Protein AF-A0A527XQI1-F1 (afdb_monomer_lite)

Sequence (102 aa):
RYGLPVMKVFSVSEAADLERIKPFVGIADRFMFDAKPPKGSQLPGGNGVAFDWRVLAGLDAGLDYMLSGGLNAANIGDALRLANPPGIDVSSGVESAPGVKD

Structure (mmCIF, N/CA/C/O backbone):
data_AF-A0A527XQI1-F1
#
_entry.id   AF-A0A527XQI1-F1
#
loop_
_atom_site.group_PDB
_atom_site.id
_atom_site.type_symbol
_atom_site.label_atom_id
_atom_site.label_alt_id
_atom_site.label_comp_id
_atom_site.label_asym_id
_atom_site.label_entity_id
_atom_site.label_seq_id
_atom_site.pdbx_PDB_ins_code
_atom_site.Cartn_x
_atom_site.Cartn_y
_atom_site.Cartn_z
_atom_site.occupancy
_atom_site.B_iso_or_equiv
_atom_site.auth_seq_id
_atom_site.auth_comp_id
_atom_site.auth_asym_id
_atom_site.auth_atom_id
_atom_site.pdbx_PDB_model_num
ATOM 1 N N . ARG A 1 1 ? -11.042 20.426 12.592 1.00 71.94 1 ARG A N 1
ATOM 2 C CA . ARG A 1 1 ? -11.036 19.349 11.567 1.00 71.94 1 ARG A CA 1
ATOM 3 C C . ARG A 1 1 ? -11.615 19.932 10.282 1.00 71.94 1 ARG A C 1
ATOM 5 O O . ARG A 1 1 ? -12.584 20.665 10.397 1.00 71.94 1 ARG A O 1
ATOM 12 N N . TYR A 1 2 ? -1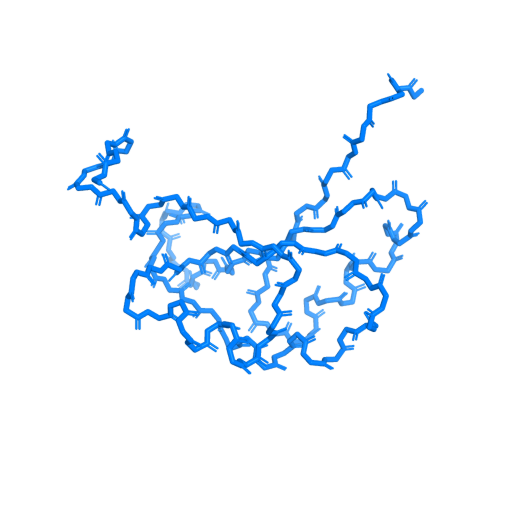1.037 19.635 9.114 1.00 88.69 2 TYR A N 1
ATOM 13 C CA . TYR A 1 2 ? -11.476 20.189 7.817 1.00 88.69 2 TYR A CA 1
ATOM 14 C C . TYR A 1 2 ? -12.619 19.404 7.144 1.00 88.69 2 TYR A C 1
ATOM 16 O O . TYR A 1 2 ? -13.088 19.815 6.093 1.00 88.69 2 TYR A O 1
ATOM 24 N N . GLY A 1 3 ? -13.074 18.291 7.736 1.00 91.50 3 GLY A N 1
ATOM 25 C CA . GLY A 1 3 ? -14.204 17.503 7.220 1.00 91.50 3 GLY A CA 1
ATOM 26 C C . GLY A 1 3 ? -13.915 16.719 5.934 1.00 91.50 3 GLY A C 1
ATOM 27 O O . GLY A 1 3 ? -14.849 16.238 5.306 1.00 91.50 3 GLY A O 1
ATOM 28 N N . LEU A 1 4 ? -12.646 16.602 5.540 1.00 95.81 4 LEU A N 1
ATOM 29 C CA . LEU A 1 4 ? -12.216 15.862 4.355 1.00 95.81 4 LEU A CA 1
ATOM 30 C C . LEU A 1 4 ? -11.706 14.468 4.739 1.00 95.81 4 LEU A C 1
ATOM 32 O O . LEU A 1 4 ? -11.096 14.350 5.809 1.00 95.81 4 LEU A O 1
ATOM 36 N N . PRO A 1 5 ? -11.906 13.454 3.875 1.00 95.38 5 PRO A N 1
ATOM 37 C CA . PRO A 1 5 ? -11.361 12.125 4.100 1.00 95.38 5 PRO A CA 1
ATOM 38 C C . PRO A 1 5 ? -9.831 12.156 4.069 1.00 95.38 5 PRO A C 1
ATOM 40 O O . PRO A 1 5 ? -9.217 12.867 3.269 1.00 95.38 5 PRO A O 1
ATOM 43 N N . VAL A 1 6 ? -9.212 11.373 4.944 1.00 95.69 6 VAL A N 1
ATOM 44 C CA . VAL A 1 6 ? -7.766 11.285 5.120 1.00 95.69 6 VAL A CA 1
ATOM 45 C C . VAL A 1 6 ? -7.303 9.862 4.862 1.00 95.69 6 VAL A C 1
ATOM 47 O O . VAL A 1 6 ? -7.684 8.922 5.559 1.00 95.69 6 VAL A O 1
ATOM 50 N N . MET A 1 7 ? -6.387 9.729 3.906 1.00 97.31 7 MET A N 1
ATOM 51 C CA . MET A 1 7 ? -5.603 8.516 3.721 1.00 97.31 7 MET A CA 1
ATOM 52 C C . MET A 1 7 ? -4.267 8.640 4.456 1.00 97.31 7 MET A C 1
ATOM 54 O O . MET A 1 7 ? -3.551 9.632 4.287 1.00 97.31 7 MET A O 1
ATOM 58 N N . LYS A 1 8 ? -3.908 7.638 5.265 1.00 97.62 8 LYS A N 1
ATOM 59 C CA . LYS A 1 8 ? -2.619 7.604 5.969 1.00 97.62 8 LYS A CA 1
ATOM 60 C C . LYS A 1 8 ? -1.674 6.576 5.352 1.00 97.62 8 LYS A C 1
ATOM 62 O O . LYS A 1 8 ? -1.975 5.388 5.311 1.00 97.62 8 LYS A O 1
ATOM 67 N N . VAL A 1 9 ? -0.503 7.048 4.929 1.00 97.12 9 VAL A N 1
ATOM 68 C CA . VAL A 1 9 ? 0.520 6.228 4.266 1.00 97.12 9 VAL A CA 1
ATOM 69 C C . VAL A 1 9 ? 1.549 5.697 5.265 1.00 97.12 9 VAL A C 1
ATOM 71 O O . VAL A 1 9 ? 2.024 6.445 6.128 1.00 97.12 9 VAL A O 1
ATOM 74 N N . PHE A 1 10 ? 1.926 4.429 5.104 1.00 95.69 10 PHE A N 1
ATOM 75 C CA . PHE A 1 10 ? 3.020 3.775 5.817 1.00 95.69 10 PHE A CA 1
ATOM 76 C C . PHE A 1 10 ? 3.938 3.041 4.842 1.00 95.69 10 PHE A C 1
ATOM 78 O O . PHE A 1 10 ? 3.473 2.270 4.008 1.00 95.69 10 PHE A O 1
ATOM 85 N N . SER A 1 11 ? 5.248 3.236 4.996 1.00 93.88 11 SER A N 1
ATOM 86 C CA . SER A 1 11 ? 6.247 2.416 4.310 1.00 93.88 11 SER A CA 1
ATOM 87 C C . SER A 1 11 ? 6.408 1.072 5.020 1.00 93.88 11 SER A C 1
ATOM 89 O O . SER A 1 11 ? 6.729 1.052 6.214 1.00 93.88 11 SER A O 1
ATOM 91 N N . VAL A 1 12 ? 6.234 -0.021 4.282 1.00 93.62 12 VAL A N 1
ATOM 92 C CA . VAL A 1 12 ? 6.221 -1.401 4.772 1.00 93.62 12 VAL A CA 1
ATOM 93 C C . VAL A 1 12 ? 7.311 -2.213 4.078 1.00 93.62 12 VAL A C 1
ATOM 95 O O . VAL A 1 12 ? 7.504 -2.148 2.865 1.00 93.62 12 VAL A O 1
ATOM 98 N N . SER A 1 13 ? 8.045 -2.976 4.876 1.00 92.00 13 SER A N 1
ATOM 99 C CA . SER A 1 13 ? 8.970 -4.022 4.426 1.00 92.00 13 SER A CA 1
ATOM 100 C C . SER A 1 13 ? 8.744 -5.345 5.155 1.00 92.00 13 SER A C 1
ATOM 102 O O . SER A 1 13 ? 9.045 -6.402 4.611 1.00 92.00 13 SER A O 1
ATOM 104 N N . GLU A 1 14 ? 8.220 -5.292 6.380 1.00 92.88 14 GLU A N 1
ATOM 105 C CA . GLU A 1 14 ? 8.046 -6.440 7.268 1.00 92.88 14 GLU A CA 1
ATOM 106 C C . GLU A 1 14 ? 6.801 -6.267 8.147 1.00 92.88 14 GLU A C 1
ATOM 108 O O . GLU A 1 14 ? 6.293 -5.158 8.307 1.00 92.88 14 GLU A O 1
ATOM 113 N N . ALA A 1 15 ? 6.321 -7.351 8.762 1.00 92.56 15 ALA A N 1
ATOM 114 C CA . ALA A 1 15 ? 5.111 -7.322 9.588 1.00 92.56 15 ALA A CA 1
ATOM 115 C C . ALA A 1 15 ? 5.198 -6.330 10.766 1.00 92.56 15 ALA A C 1
ATOM 117 O O . ALA A 1 15 ? 4.199 -5.708 11.120 1.00 92.56 15 ALA A O 1
ATOM 118 N N . ALA A 1 16 ? 6.392 -6.119 11.334 1.00 93.62 16 ALA A N 1
ATOM 119 C CA . ALA A 1 16 ? 6.598 -5.169 12.428 1.00 93.62 16 ALA A CA 1
ATOM 120 C C . ALA A 1 16 ? 6.290 -3.711 12.032 1.00 93.62 16 ALA A C 1
ATOM 122 O O . ALA A 1 16 ? 5.936 -2.904 12.891 1.00 93.62 16 ALA A O 1
ATOM 123 N N . ASP A 1 17 ? 6.364 -3.364 10.741 1.00 94.00 17 ASP A N 1
ATOM 124 C CA . ASP A 1 17 ? 5.987 -2.028 10.270 1.00 94.00 17 ASP A CA 1
ATOM 125 C C . ASP A 1 17 ? 4.486 -1.751 10.451 1.00 94.00 17 ASP A C 1
ATOM 127 O O . ASP A 1 17 ? 4.099 -0.596 10.657 1.00 94.00 17 ASP A O 1
ATOM 131 N N . LEU A 1 18 ? 3.648 -2.794 10.418 1.00 93.94 18 LEU A N 1
ATOM 132 C CA . LEU A 1 18 ? 2.189 -2.681 10.512 1.00 93.94 18 LEU A CA 1
ATOM 133 C C . LEU A 1 18 ? 1.721 -2.306 11.922 1.00 93.94 18 LEU A C 1
ATOM 135 O O . LEU A 1 18 ? 0.662 -1.709 12.077 1.00 93.94 18 LEU A O 1
ATOM 139 N N . GLU A 1 19 ? 2.533 -2.528 12.954 1.00 93.88 19 GLU A N 1
ATOM 140 C CA . GLU A 1 19 ? 2.230 -2.095 14.326 1.00 93.88 19 GLU A CA 1
ATOM 141 C C . GLU A 1 19 ? 2.001 -0.577 14.426 1.00 93.88 19 GLU A C 1
ATOM 143 O O . GLU A 1 19 ? 1.226 -0.092 15.254 1.00 93.88 19 GLU A O 1
ATOM 148 N N . ARG A 1 20 ? 2.626 0.187 13.522 1.00 94.69 20 ARG A N 1
ATOM 149 C CA . ARG A 1 20 ? 2.546 1.651 13.469 1.00 94.69 20 ARG A CA 1
ATOM 150 C C . ARG A 1 20 ? 1.176 2.172 13.030 1.00 94.69 20 ARG A C 1
ATOM 152 O O . ARG A 1 20 ? 0.929 3.367 13.191 1.00 94.69 20 ARG A O 1
ATOM 159 N N . ILE A 1 21 ? 0.294 1.319 12.501 1.00 95.44 21 ILE A N 1
ATOM 160 C CA . ILE A 1 21 ? -1.053 1.728 12.074 1.00 95.44 21 ILE A CA 1
ATOM 161 C C . ILE A 1 21 ? -2.005 1.889 13.260 1.00 95.44 21 ILE A C 1
ATOM 163 O O . ILE A 1 21 ? -2.941 2.680 13.173 1.00 95.44 21 ILE A O 1
ATOM 167 N N . LYS A 1 22 ? -1.759 1.185 14.378 1.00 94.25 22 LYS A N 1
ATOM 168 C CA . LYS A 1 22 ? -2.681 1.092 15.526 1.00 94.25 22 LYS A CA 1
ATOM 169 C C . LYS A 1 22 ? -3.177 2.452 16.036 1.00 94.25 22 LYS A C 1
ATOM 171 O O . LYS A 1 22 ? -4.384 2.591 16.208 1.00 94.25 22 LYS A O 1
ATOM 176 N N . PRO A 1 23 ? -2.327 3.487 16.203 1.00 96.56 23 PRO A N 1
ATOM 177 C CA . PRO A 1 23 ? -2.785 4.800 16.666 1.00 96.56 23 PRO A CA 1
ATOM 178 C C . PRO A 1 23 ? -3.700 5.542 15.683 1.00 96.56 23 PRO A C 1
ATOM 180 O O . PRO A 1 23 ? -4.279 6.559 16.049 1.00 96.56 23 PRO A O 1
ATOM 183 N N . PHE A 1 24 ? -3.792 5.086 14.433 1.00 95.88 24 PHE A N 1
ATOM 184 C CA . PHE A 1 24 ? -4.547 5.731 13.361 1.00 95.88 24 PHE A CA 1
ATOM 185 C C . PHE A 1 24 ? -5.828 4.974 12.996 1.00 95.88 24 PHE A C 1
ATOM 187 O O . PHE A 1 24 ? -6.632 5.495 12.221 1.00 95.88 24 PHE A O 1
ATOM 194 N N . VAL A 1 25 ? -6.043 3.774 13.542 1.00 93.00 25 VAL A N 1
ATOM 195 C CA . VAL A 1 25 ? -7.283 3.012 13.343 1.00 93.00 25 VAL A CA 1
ATOM 196 C C . VAL A 1 25 ? -8.453 3.804 13.934 1.00 93.00 25 VAL A C 1
ATOM 198 O O . VAL A 1 25 ? -8.392 4.269 15.070 1.00 93.00 25 VAL A O 1
ATOM 201 N N . GLY A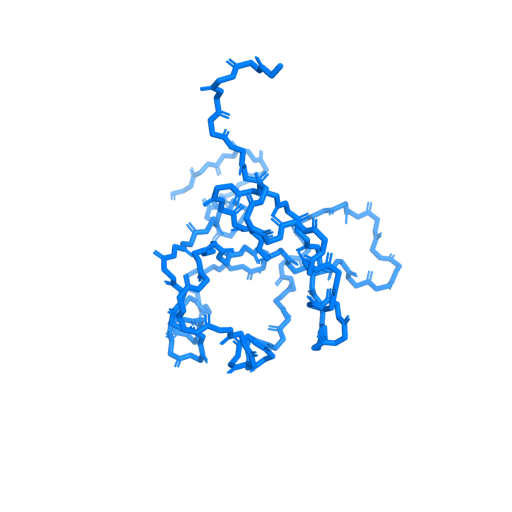 1 26 ? -9.503 4.014 13.136 1.00 92.25 26 GLY A N 1
ATOM 202 C CA . GLY A 1 26 ? -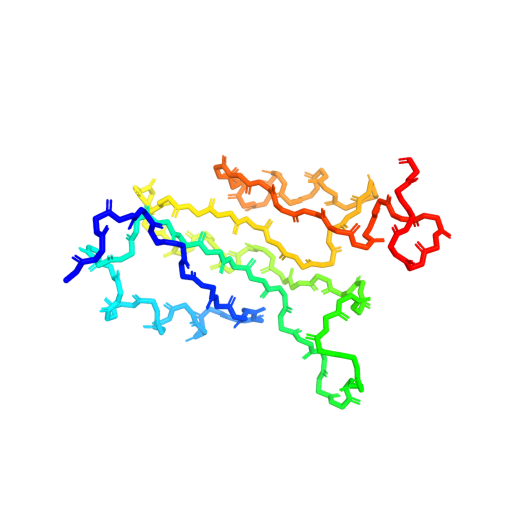10.644 4.866 13.497 1.00 92.25 26 GLY A CA 1
ATOM 203 C C . GLY A 1 26 ? -10.376 6.377 13.413 1.00 92.25 26 GLY A C 1
ATOM 204 O O . GLY A 1 26 ? -11.276 7.169 13.691 1.00 92.25 26 GLY A O 1
ATOM 205 N N . ILE A 1 27 ? -9.160 6.790 13.032 1.00 94.19 27 ILE A N 1
ATOM 206 C CA . ILE A 1 27 ? -8.808 8.190 12.748 1.00 94.19 27 ILE A CA 1
ATOM 207 C C . ILE A 1 27 ? -8.651 8.420 11.245 1.00 94.19 27 ILE A C 1
ATOM 209 O O . ILE A 1 27 ? -9.156 9.418 10.739 1.00 94.19 27 ILE A O 1
ATOM 213 N N . ALA A 1 28 ? -7.915 7.545 10.556 1.00 95.81 28 ALA A N 1
ATOM 214 C CA . ALA A 1 28 ? -7.785 7.576 9.105 1.00 95.81 28 ALA A CA 1
ATOM 215 C C . ALA A 1 28 ? -8.980 6.868 8.455 1.00 95.81 28 ALA A C 1
ATOM 217 O O . ALA A 1 28 ? -9.401 5.813 8.928 1.00 95.81 28 ALA A O 1
ATOM 218 N N . ASP A 1 29 ? -9.484 7.429 7.358 1.00 95.31 29 ASP A N 1
ATOM 219 C CA . ASP A 1 29 ? -10.569 6.834 6.573 1.00 95.31 29 ASP A CA 1
ATOM 220 C C . ASP A 1 29 ? -10.068 5.659 5.723 1.00 95.31 29 ASP A C 1
ATOM 222 O O . ASP A 1 29 ? -10.826 4.744 5.415 1.00 95.31 29 ASP A O 1
ATOM 226 N N . ARG A 1 30 ? -8.781 5.677 5.350 1.00 96.56 30 ARG A N 1
ATOM 227 C CA . ARG A 1 30 ? -8.123 4.618 4.576 1.00 96.56 30 ARG A CA 1
ATOM 228 C C . ARG A 1 30 ? -6.619 4.584 4.840 1.00 96.56 30 ARG A C 1
ATOM 230 O O . ARG A 1 30 ? -5.998 5.615 5.114 1.00 96.56 30 ARG A O 1
ATOM 237 N N . PHE A 1 31 ? -6.010 3.414 4.695 1.00 97.75 31 PHE A N 1
ATOM 238 C CA . PHE A 1 31 ? -4.557 3.256 4.739 1.00 97.75 31 PHE A CA 1
ATOM 239 C C . PHE A 1 31 ? -3.942 3.098 3.347 1.00 97.75 31 PHE A C 1
ATOM 241 O O . PHE A 1 31 ? -4.598 2.667 2.403 1.00 97.75 31 PHE A O 1
ATOM 248 N N . MET A 1 32 ? -2.660 3.424 3.218 1.00 97.56 32 MET A N 1
ATOM 249 C CA . MET A 1 32 ? -1.858 3.030 2.060 1.00 97.56 32 MET A CA 1
ATOM 250 C C . MET A 1 32 ? -0.555 2.405 2.534 1.00 97.56 32 MET A C 1
ATOM 252 O O . MET A 1 32 ? 0.166 3.008 3.336 1.00 97.56 32 MET A O 1
ATOM 256 N N . PHE A 1 33 ? -0.268 1.204 2.045 1.00 96.38 33 PHE A N 1
ATOM 257 C CA . PHE A 1 33 ? 0.964 0.484 2.342 1.00 96.38 33 PHE A CA 1
ATOM 258 C C . PHE A 1 33 ? 1.874 0.554 1.133 1.00 96.38 33 PHE A C 1
ATOM 260 O O . PHE A 1 33 ? 1.591 -0.051 0.104 1.00 96.38 33 PHE A O 1
ATOM 267 N N . ASP A 1 34 ? 2.939 1.333 1.272 1.00 94.69 34 ASP A N 1
ATOM 268 C CA . ASP A 1 34 ? 3.925 1.579 0.228 1.00 94.69 34 ASP A CA 1
ATOM 269 C C . ASP A 1 34 ? 5.202 0.784 0.509 1.00 94.69 34 ASP A C 1
ATOM 271 O O . ASP A 1 34 ? 5.598 0.616 1.665 1.00 94.69 34 ASP A O 1
ATOM 275 N N . ALA A 1 35 ? 5.866 0.290 -0.529 1.00 92.25 35 ALA A N 1
ATOM 276 C CA . ALA A 1 35 ? 7.098 -0.471 -0.376 1.00 92.25 35 ALA A CA 1
ATOM 277 C C . ALA A 1 35 ? 8.207 0.418 0.201 1.00 92.25 35 ALA A C 1
ATOM 279 O O . ALA A 1 35 ? 8.569 1.452 -0.364 1.00 92.25 35 ALA A O 1
ATOM 280 N N . LYS A 1 36 ? 8.787 0.012 1.336 1.00 84.94 36 LYS A N 1
ATOM 281 C CA . LYS A 1 36 ? 9.901 0.756 1.930 1.00 84.94 36 LYS A CA 1
ATOM 282 C C . LYS A 1 36 ? 11.110 0.734 0.976 1.00 84.94 36 LYS A C 1
ATOM 284 O O . LYS A 1 36 ? 11.486 -0.343 0.508 1.00 84.94 36 LYS A O 1
ATOM 289 N N . PRO A 1 37 ? 11.766 1.882 0.719 1.00 78.44 37 PRO A N 1
ATOM 290 C CA . PRO A 1 37 ? 12.987 1.917 -0.075 1.00 78.44 37 PRO A CA 1
ATOM 291 C C . PRO A 1 37 ? 14.059 0.973 0.492 1.00 78.44 37 PRO A C 1
ATOM 293 O O . PRO A 1 37 ? 14.230 0.912 1.717 1.00 78.44 37 PRO A O 1
ATOM 296 N N . PRO A 1 38 ? 14.826 0.272 -0.362 1.00 74.69 38 PRO A N 1
ATOM 297 C CA . PRO A 1 38 ? 15.991 -0.481 0.086 1.00 74.69 38 PRO A CA 1
ATOM 298 C C . PRO A 1 38 ? 16.955 0.417 0.870 1.00 74.69 38 PRO A C 1
ATOM 300 O O . PRO A 1 38 ? 17.133 1.595 0.541 1.00 74.69 38 PRO A O 1
ATOM 303 N N . LYS A 1 39 ? 17.610 -0.137 1.898 1.00 70.50 39 LYS A N 1
ATOM 304 C CA . LYS A 1 39 ? 18.620 0.600 2.672 1.00 70.50 39 LYS A CA 1
ATOM 305 C C . LYS A 1 39 ? 19.714 1.111 1.727 1.00 70.50 39 LYS A C 1
ATOM 307 O O . LYS A 1 39 ? 20.346 0.318 1.039 1.00 70.50 39 LYS A O 1
ATOM 312 N N . GLY A 1 40 ? 19.929 2.426 1.715 1.00 67.88 40 GLY A N 1
ATOM 313 C CA . GLY A 1 40 ? 20.914 3.081 0.849 1.00 67.88 40 GLY A CA 1
ATOM 314 C C . GLY A 1 40 ? 20.383 3.551 -0.509 1.00 67.88 40 GLY A C 1
ATOM 315 O O . GLY A 1 40 ? 21.166 4.088 -1.288 1.00 67.88 40 GLY A O 1
ATOM 316 N N . SER A 1 41 ? 19.085 3.400 -0.801 1.00 69.31 41 SER A N 1
ATOM 317 C CA . SER A 1 41 ? 18.506 4.041 -1.984 1.00 69.31 41 SER A CA 1
ATOM 318 C C . SER A 1 41 ? 18.515 5.568 -1.850 1.00 69.31 41 SER A C 1
ATOM 320 O O . SER A 1 41 ? 18.176 6.116 -0.801 1.00 69.31 41 SER A O 1
ATOM 322 N N . GLN A 1 42 ? 18.894 6.247 -2.935 1.00 64.94 42 GLN A N 1
ATOM 323 C CA . GLN A 1 42 ? 18.861 7.708 -3.045 1.00 64.94 42 GLN A CA 1
ATOM 324 C C . GLN A 1 42 ? 17.483 8.235 -3.466 1.00 64.94 42 GLN A C 1
ATOM 326 O O . GLN A 1 42 ? 17.214 9.426 -3.313 1.00 64.94 42 GLN A O 1
ATOM 331 N N . LEU A 1 43 ? 16.608 7.369 -3.993 1.00 60.97 43 LEU A N 1
ATOM 332 C CA . LEU A 1 43 ? 15.273 7.758 -4.430 1.00 60.97 43 LEU A CA 1
ATOM 333 C C . LEU A 1 43 ? 14.257 7.525 -3.302 1.00 60.97 43 LEU A C 1
ATOM 335 O O . LEU A 1 43 ? 14.161 6.404 -2.788 1.00 60.97 43 LEU A O 1
ATOM 339 N N . PRO A 1 44 ? 13.452 8.545 -2.943 1.00 58.06 44 PRO A N 1
ATOM 340 C CA . PRO A 1 44 ? 12.443 8.420 -1.891 1.00 58.06 44 PRO A CA 1
ATOM 341 C C . PRO A 1 44 ? 11.304 7.451 -2.261 1.00 58.06 44 PRO A C 1
ATOM 343 O O . PRO A 1 44 ? 10.597 6.995 -1.370 1.00 58.06 44 PRO A O 1
ATOM 346 N N . GLY A 1 45 ? 11.154 7.104 -3.547 1.00 63.56 45 GLY A N 1
ATOM 347 C CA . GLY A 1 45 ? 10.180 6.154 -4.094 1.00 63.56 45 GLY A CA 1
ATOM 348 C C . GLY A 1 45 ? 10.574 5.713 -5.511 1.00 63.56 45 GLY A C 1
ATOM 349 O O . GLY A 1 45 ? 11.593 6.157 -6.034 1.00 63.56 45 GLY A O 1
ATOM 350 N N . GLY A 1 46 ? 9.801 4.821 -6.139 1.00 58.78 46 GLY A N 1
ATOM 351 C CA . GLY A 1 46 ? 10.058 4.411 -7.532 1.00 58.78 46 GLY A CA 1
ATOM 352 C C . GLY A 1 46 ? 11.270 3.491 -7.730 1.00 58.78 46 GLY A C 1
ATOM 353 O O . GLY A 1 46 ? 11.749 3.330 -8.845 1.00 58.78 46 GLY A O 1
ATOM 354 N N . ASN A 1 47 ? 11.746 2.833 -6.669 1.00 65.94 47 ASN A N 1
ATOM 355 C CA . ASN A 1 47 ? 12.863 1.882 -6.749 1.00 65.94 47 ASN A CA 1
ATOM 356 C C . ASN A 1 47 ? 12.544 0.613 -7.564 1.00 65.94 47 ASN A C 1
ATOM 358 O O . ASN A 1 47 ? 13.430 -0.205 -7.783 1.00 65.94 47 ASN A O 1
ATOM 362 N N . GLY A 1 48 ? 11.279 0.399 -7.947 1.00 67.38 48 GLY A N 1
ATOM 363 C CA . GLY A 1 48 ? 10.823 -0.833 -8.602 1.00 67.38 48 GLY A CA 1
ATOM 364 C C . GLY A 1 48 ? 10.873 -2.073 -7.702 1.00 67.38 48 GLY A C 1
ATOM 365 O O . GLY A 1 48 ? 10.624 -3.179 -8.168 1.00 67.38 48 GLY A O 1
ATOM 366 N N . VAL A 1 49 ? 11.189 -1.903 -6.415 1.00 78.88 49 VAL A N 1
ATOM 367 C CA . VAL A 1 49 ? 11.319 -2.999 -5.454 1.00 78.88 49 VAL A CA 1
ATOM 368 C C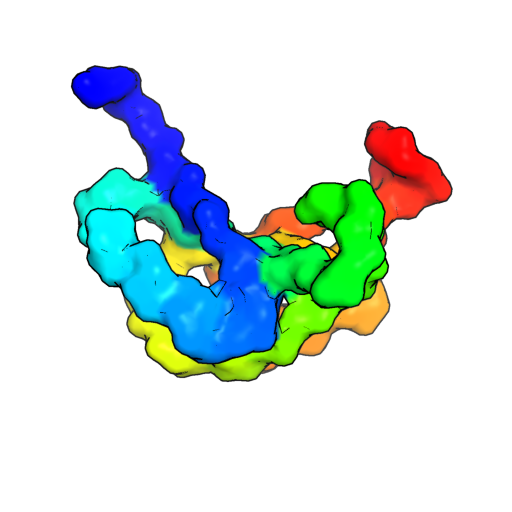 . VAL A 1 49 ? 10.021 -3.136 -4.670 1.00 78.88 49 VAL A C 1
ATOM 370 O O . VAL A 1 49 ? 9.655 -2.236 -3.918 1.00 78.88 49 VAL A O 1
ATOM 373 N N . ALA A 1 50 ? 9.338 -4.264 -4.853 1.00 86.69 50 ALA A N 1
ATOM 374 C CA . ALA A 1 50 ? 8.217 -4.675 -4.018 1.00 86.69 50 ALA A CA 1
ATOM 375 C C . ALA A 1 50 ? 8.721 -5.345 -2.726 1.00 86.69 50 ALA A C 1
ATOM 377 O O . ALA A 1 50 ? 9.811 -5.920 -2.694 1.00 86.69 50 ALA A O 1
ATOM 378 N N . PHE A 1 51 ? 7.916 -5.291 -1.665 1.00 91.56 51 PHE A N 1
ATOM 379 C CA . PHE A 1 51 ? 8.120 -6.102 -0.463 1.00 91.56 51 PHE A CA 1
ATOM 380 C C . PHE A 1 51 ? 7.329 -7.411 -0.563 1.00 91.56 51 PHE A C 1
ATOM 382 O O . PHE A 1 51 ? 6.515 -7.598 -1.466 1.00 91.56 51 PHE A O 1
ATOM 389 N N . ASP A 1 52 ? 7.558 -8.329 0.374 1.00 92.31 52 ASP A N 1
ATOM 390 C CA . ASP A 1 52 ? 6.772 -9.556 0.449 1.00 92.31 52 ASP A CA 1
ATOM 391 C C . ASP A 1 52 ? 5.341 -9.256 0.910 1.00 92.31 52 ASP A C 1
ATOM 393 O O . ASP A 1 52 ? 5.080 -9.082 2.099 1.00 92.31 52 ASP A O 1
ATOM 397 N N . TRP A 1 53 ? 4.395 -9.230 -0.027 1.00 95.00 53 TRP A N 1
ATOM 398 C CA . TRP A 1 53 ? 2.996 -8.905 0.255 1.00 95.00 53 TRP A CA 1
ATOM 399 C C . TRP A 1 53 ? 2.299 -9.877 1.210 1.00 95.00 53 TRP A C 1
ATOM 401 O O . TRP A 1 53 ? 1.269 -9.523 1.781 1.00 95.00 53 TRP A O 1
ATOM 411 N N . ARG A 1 54 ? 2.866 -11.065 1.469 1.00 94.06 54 ARG A N 1
ATOM 412 C CA . ARG A 1 54 ? 2.322 -12.012 2.459 1.00 94.06 54 ARG A CA 1
ATOM 413 C C . ARG A 1 54 ? 2.271 -11.429 3.869 1.00 94.06 54 ARG A C 1
ATOM 415 O O . ARG A 1 54 ? 1.454 -11.876 4.668 1.00 94.06 54 ARG A O 1
ATOM 422 N N . VAL A 1 55 ? 3.084 -10.414 4.179 1.00 93.62 55 VAL A N 1
ATOM 423 C CA . VAL A 1 55 ? 3.022 -9.727 5.483 1.00 93.62 55 VAL A CA 1
ATOM 424 C C . VAL A 1 55 ? 1.670 -9.045 5.724 1.00 93.62 55 VAL A C 1
ATOM 426 O O . VAL A 1 55 ? 1.302 -8.823 6.873 1.00 93.62 55 VAL A O 1
ATOM 429 N N . LEU A 1 56 ? 0.910 -8.753 4.662 1.00 93.75 56 LEU A N 1
ATOM 430 C CA . LEU A 1 56 ? -0.417 -8.139 4.743 1.00 93.75 56 LEU A CA 1
ATOM 431 C C . LEU A 1 56 ? -1.511 -9.133 5.154 1.00 93.75 56 LEU A C 1
ATOM 433 O O . LEU A 1 56 ? -2.580 -8.708 5.578 1.00 93.75 56 LEU A O 1
ATOM 437 N N . ALA A 1 57 ? -1.244 -10.443 5.109 1.00 87.06 57 ALA A N 1
ATOM 438 C CA . ALA A 1 57 ? -2.188 -11.467 5.562 1.00 87.06 57 ALA A CA 1
ATOM 439 C C . ALA A 1 57 ? -2.486 -11.394 7.074 1.00 87.06 57 ALA A C 1
ATOM 441 O O . ALA A 1 57 ? -3.455 -11.989 7.534 1.00 87.06 57 ALA A O 1
ATOM 442 N N . GLY A 1 58 ? -1.655 -10.684 7.847 1.00 83.06 58 GLY A N 1
ATOM 443 C CA . GLY A 1 58 ? -1.876 -10.437 9.274 1.00 83.06 58 GLY A CA 1
ATOM 444 C C . GLY A 1 58 ? -2.788 -9.246 9.583 1.00 83.06 58 GLY A C 1
ATOM 445 O O . GLY A 1 58 ? -2.992 -8.948 10.756 1.00 83.06 58 GLY A O 1
ATOM 446 N N . LEU A 1 59 ? -3.292 -8.538 8.568 1.00 90.00 59 LEU A N 1
ATOM 447 C CA . LEU A 1 59 ? -4.202 -7.411 8.761 1.00 90.00 59 LEU A CA 1
ATOM 448 C C . LEU A 1 59 ? -5.629 -7.881 9.042 1.00 90.00 59 LEU A C 1
ATOM 450 O O . LEU A 1 59 ? -6.085 -8.899 8.519 1.00 90.00 59 LEU A O 1
ATOM 454 N N . ASP A 1 60 ? -6.356 -7.086 9.824 1.00 87.50 60 ASP A N 1
ATOM 455 C CA . ASP A 1 60 ? -7.776 -7.314 10.060 1.00 87.50 60 ASP A CA 1
ATOM 456 C C . ASP A 1 60 ? -8.556 -7.251 8.738 1.00 87.50 60 ASP A C 1
ATOM 458 O O . ASP A 1 60 ? -8.420 -6.302 7.966 1.00 87.50 60 ASP A O 1
ATOM 462 N N . ALA 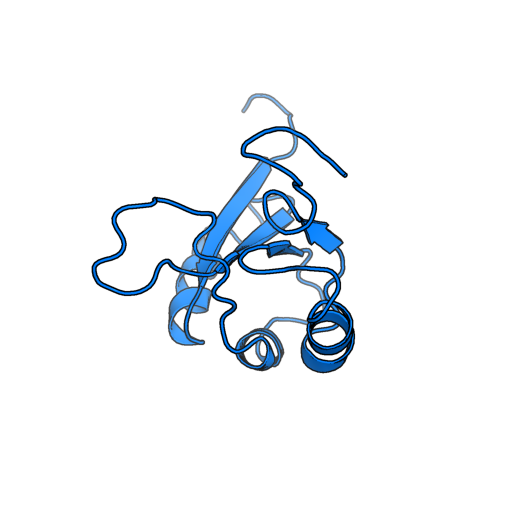A 1 61 ? -9.438 -8.226 8.502 1.00 81.69 61 ALA A N 1
ATOM 463 C CA . ALA A 1 61 ? -10.199 -8.348 7.252 1.00 81.69 61 ALA A CA 1
ATOM 464 C C . ALA A 1 61 ? -11.114 -7.143 6.939 1.00 81.69 61 ALA A C 1
ATOM 466 O O . ALA A 1 61 ? -11.563 -6.990 5.807 1.00 81.69 61 ALA A O 1
ATOM 467 N N . GLY A 1 62 ? -11.412 -6.302 7.935 1.00 83.31 62 GLY A N 1
ATOM 468 C CA . GLY A 1 62 ? -12.202 -5.077 7.779 1.00 83.31 62 GLY A CA 1
ATOM 469 C C . GLY A 1 62 ? -11.377 -3.814 7.520 1.00 83.31 62 GLY A C 1
ATOM 470 O O . GLY A 1 62 ? -11.956 -2.734 7.416 1.00 83.31 62 GLY A O 1
ATOM 471 N N . LEU A 1 63 ? -10.045 -3.912 7.463 1.00 91.06 63 LEU A N 1
ATOM 472 C CA . LEU A 1 63 ? -9.176 -2.758 7.260 1.00 91.06 63 LEU A CA 1
ATOM 473 C C . LEU A 1 63 ? -9.164 -2.346 5.782 1.00 91.06 63 LEU A C 1
ATOM 475 O O . LEU A 1 63 ? -8.674 -3.083 4.929 1.00 91.06 63 LEU A O 1
ATOM 479 N N . ASP A 1 64 ? -9.657 -1.145 5.482 1.00 93.81 64 ASP A N 1
ATOM 480 C CA . ASP A 1 64 ? -9.607 -0.594 4.127 1.00 93.81 64 ASP A CA 1
ATOM 481 C C . ASP A 1 64 ? -8.220 -0.007 3.822 1.00 93.81 64 ASP A C 1
ATOM 483 O O . ASP A 1 64 ? -7.726 0.887 4.526 1.00 93.81 64 ASP A O 1
ATOM 487 N N . TYR A 1 65 ? -7.580 -0.511 2.767 1.00 96.56 65 TYR A N 1
ATOM 488 C CA . TYR A 1 65 ? -6.252 -0.071 2.365 1.00 96.56 65 TYR A CA 1
ATOM 489 C C . TYR A 1 65 ? -6.021 -0.132 0.853 1.00 96.56 65 TYR A C 1
ATOM 491 O O . TYR A 1 65 ? -6.676 -0.873 0.120 1.00 96.56 65 TYR A O 1
ATOM 499 N N . MET A 1 66 ? -5.033 0.641 0.402 1.00 97.38 66 MET A N 1
ATOM 500 C CA . MET A 1 66 ? -4.431 0.517 -0.924 1.00 97.38 66 MET A CA 1
ATOM 501 C C . MET A 1 66 ? -3.012 -0.038 -0.823 1.00 97.38 66 MET A C 1
ATOM 503 O O . MET A 1 66 ? -2.241 0.364 0.052 1.00 97.38 66 MET A O 1
ATOM 507 N N . LEU A 1 67 ? -2.664 -0.951 -1.726 1.00 96.88 67 LEU A N 1
ATOM 508 C CA . LEU A 1 67 ? -1.295 -1.427 -1.899 1.00 96.88 67 LEU A CA 1
ATOM 509 C C . LEU A 1 67 ? -0.568 -0.556 -2.927 1.00 96.88 67 LEU A C 1
ATOM 511 O O . LEU A 1 67 ? -1.068 -0.372 -4.035 1.00 96.88 67 LEU A O 1
ATOM 515 N N . SER A 1 68 ? 0.611 -0.061 -2.558 1.00 95.06 68 SER A N 1
ATOM 516 C CA . SER A 1 68 ? 1.504 0.734 -3.401 1.00 95.06 68 SER A CA 1
ATOM 517 C C . SER A 1 68 ? 2.947 0.220 -3.314 1.00 95.06 68 SER A C 1
ATOM 519 O O . SER A 1 68 ? 3.292 -0.617 -2.475 1.00 95.06 68 SER A O 1
ATOM 521 N N . GLY A 1 69 ? 3.796 0.750 -4.190 1.00 92.19 69 GLY A N 1
ATOM 522 C CA . GLY A 1 69 ? 5.239 0.537 -4.177 1.00 92.19 69 GLY A CA 1
ATOM 523 C C . GLY A 1 69 ? 5.700 -0.680 -4.974 1.00 92.19 69 GLY A C 1
ATOM 524 O O . GLY A 1 69 ? 5.375 -1.827 -4.674 1.00 92.19 69 GLY A O 1
ATOM 525 N N . GLY A 1 70 ? 6.504 -0.426 -6.009 1.00 91.19 70 GLY A N 1
ATOM 526 C CA . GLY A 1 70 ? 7.144 -1.478 -6.807 1.00 91.19 70 GLY A CA 1
ATOM 527 C C . GLY A 1 70 ? 6.204 -2.285 -7.712 1.00 91.19 70 GLY A C 1
ATOM 528 O O . GLY A 1 70 ? 6.651 -3.255 -8.318 1.00 91.19 70 GLY A O 1
ATOM 529 N N . LEU A 1 71 ? 4.928 -1.904 -7.826 1.00 94.62 71 LEU A N 1
ATOM 530 C CA . LEU A 1 71 ? 3.946 -2.564 -8.691 1.00 94.62 71 LEU A CA 1
ATOM 531 C C . LEU A 1 71 ? 4.157 -2.225 -10.169 1.00 94.62 71 LEU A C 1
ATOM 533 O O . LEU A 1 71 ? 4.464 -1.084 -10.502 1.00 94.62 71 LEU A O 1
ATOM 537 N N . ASN A 1 72 ? 3.961 -3.211 -11.045 1.00 94.38 72 ASN A N 1
ATOM 538 C CA . ASN A 1 72 ? 4.005 -3.094 -12.503 1.00 94.38 72 ASN A CA 1
ATOM 539 C C . ASN A 1 72 ? 3.205 -4.234 -13.173 1.00 94.38 72 ASN A C 1
ATOM 541 O O . ASN A 1 72 ? 2.696 -5.137 -12.504 1.00 94.38 72 ASN A O 1
ATOM 545 N N . ALA A 1 73 ? 3.122 -4.217 -14.506 1.00 95.00 73 ALA A N 1
ATOM 546 C CA . ALA A 1 73 ? 2.383 -5.221 -15.278 1.00 95.00 73 ALA A CA 1
ATOM 547 C C . ALA A 1 73 ? 2.874 -6.669 -15.066 1.00 95.00 73 ALA A C 1
ATOM 549 O O . ALA A 1 73 ? 2.086 -7.603 -15.200 1.00 95.00 73 ALA A O 1
ATOM 550 N N . ALA A 1 74 ? 4.147 -6.870 -14.712 1.00 95.00 74 ALA A N 1
ATOM 551 C CA . ALA A 1 74 ? 4.722 -8.199 -14.521 1.00 95.00 74 ALA A CA 1
ATOM 552 C C . ALA A 1 74 ? 4.428 -8.803 -13.137 1.00 95.00 74 ALA A C 1
ATOM 554 O O . ALA A 1 74 ? 4.422 -10.025 -13.015 1.00 95.00 74 ALA A O 1
ATOM 555 N N . ASN A 1 75 ? 4.186 -7.989 -12.100 1.00 95.50 75 ASN A N 1
ATOM 556 C CA . ASN A 1 75 ? 4.020 -8.479 -10.722 1.00 95.50 75 ASN A CA 1
ATOM 557 C C . ASN A 1 75 ? 2.636 -8.223 -10.101 1.00 95.50 75 ASN A C 1
ATOM 559 O O . ASN A 1 75 ? 2.339 -8.769 -9.038 1.00 95.50 75 ASN A O 1
ATOM 563 N N . ILE A 1 76 ? 1.757 -7.459 -10.759 1.00 95.75 76 ILE A N 1
ATOM 564 C CA . ILE A 1 76 ? 0.424 -7.147 -10.222 1.00 95.75 76 ILE A CA 1
ATOM 565 C C . ILE A 1 76 ? -0.417 -8.403 -9.948 1.00 95.75 76 ILE A C 1
ATOM 567 O O . ILE A 1 76 ? -1.131 -8.463 -8.949 1.00 95.75 76 ILE A O 1
ATOM 571 N N . GLY A 1 77 ? -0.295 -9.441 -10.782 1.00 97.00 77 GLY A N 1
ATOM 572 C CA . GLY A 1 77 ? -1.008 -10.706 -10.581 1.00 97.00 77 GLY A CA 1
ATOM 573 C C . GLY A 1 77 ? -0.631 -11.398 -9.268 1.00 97.00 77 GLY A C 1
ATOM 574 O O . GLY A 1 77 ? -1.501 -11.914 -8.566 1.00 97.00 77 GLY A O 1
ATOM 575 N N . ASP A 1 78 ? 0.647 -11.347 -8.889 1.00 95.81 78 ASP A N 1
ATOM 576 C CA . ASP A 1 78 ? 1.103 -11.870 -7.603 1.00 95.81 78 ASP A CA 1
ATOM 577 C C . ASP A 1 78 ? 0.601 -11.023 -6.430 1.00 95.81 78 ASP A C 1
ATOM 579 O O . ASP A 1 78 ? 0.245 -11.585 -5.396 1.00 95.81 78 ASP A O 1
ATOM 583 N N . ALA A 1 79 ? 0.490 -9.702 -6.595 1.00 95.00 79 ALA A N 1
ATOM 584 C CA . ALA A 1 79 ? -0.031 -8.802 -5.563 1.00 95.00 79 ALA A CA 1
ATOM 585 C C . ALA A 1 79 ? -1.484 -9.125 -5.225 1.00 95.00 79 ALA A C 1
ATOM 587 O O . ALA A 1 79 ? -1.844 -9.313 -4.060 1.00 95.00 79 ALA A O 1
ATOM 588 N N . LEU A 1 80 ? -2.301 -9.265 -6.269 1.00 95.00 80 LEU A N 1
ATOM 589 C CA . LEU A 1 80 ? -3.709 -9.619 -6.150 1.00 95.00 80 LEU A CA 1
ATOM 590 C C . LEU A 1 80 ? -3.882 -11.009 -5.532 1.00 95.00 80 LEU A C 1
ATOM 592 O O . LEU A 1 80 ? -4.728 -11.194 -4.664 1.00 95.00 80 LEU A O 1
ATOM 596 N N . ARG A 1 81 ? -3.050 -11.981 -5.918 1.00 95.31 81 ARG A N 1
ATOM 597 C CA . ARG A 1 81 ? -3.130 -13.350 -5.393 1.00 95.31 81 ARG A CA 1
ATOM 598 C C . ARG A 1 81 ? -2.667 -13.469 -3.938 1.00 95.31 81 ARG A C 1
ATOM 600 O O . ARG A 1 81 ? -3.246 -14.249 -3.189 1.00 95.31 81 ARG A O 1
ATOM 607 N N . LEU A 1 82 ? -1.594 -12.775 -3.556 1.00 93.69 82 LEU A N 1
ATOM 608 C CA . LEU A 1 82 ? -0.959 -12.928 -2.241 1.00 93.69 82 LEU A CA 1
ATOM 609 C C . LEU A 1 82 ? -1.600 -12.064 -1.154 1.00 93.69 82 LEU A C 1
ATOM 611 O O . LEU A 1 82 ? -1.623 -12.491 -0.002 1.00 93.69 82 LEU A O 1
ATOM 615 N N . ALA A 1 83 ? -2.090 -10.873 -1.504 1.00 92.00 83 ALA A N 1
ATOM 616 C CA . ALA A 1 83 ? -2.637 -9.918 -0.539 1.00 92.00 83 ALA A CA 1
ATOM 617 C C . ALA A 1 83 ? -4.094 -9.522 -0.800 1.00 92.00 83 ALA A C 1
ATOM 619 O O . ALA A 1 83 ? -4.731 -9.002 0.113 1.00 92.00 83 ALA A O 1
ATOM 620 N N . ASN A 1 84 ? -4.613 -9.758 -2.013 1.00 92.50 84 ASN A N 1
ATOM 621 C CA . ASN A 1 84 ? -5.967 -9.387 -2.441 1.00 92.50 84 ASN A CA 1
ATOM 622 C C . ASN A 1 84 ? -6.412 -8.000 -1.924 1.00 92.50 84 ASN A C 1
ATOM 624 O O . ASN A 1 84 ? -7.413 -7.897 -1.207 1.00 92.50 84 ASN A O 1
ATOM 628 N N . PRO A 1 85 ? -5.635 -6.936 -2.204 1.00 93.69 85 PRO A N 1
ATOM 629 C CA . PRO A 1 85 ? -5.881 -5.630 -1.617 1.00 93.69 85 PRO A CA 1
ATOM 630 C C . PRO A 1 85 ? -7.190 -5.013 -2.143 1.00 93.69 85 PRO A C 1
ATOM 632 O O . PRO A 1 85 ? -7.481 -5.137 -3.335 1.00 93.69 85 PRO A O 1
ATOM 635 N N . PRO A 1 86 ? -7.950 -4.278 -1.306 1.00 93.62 86 PRO A N 1
ATOM 636 C CA . PRO A 1 86 ? -9.159 -3.562 -1.733 1.00 93.62 86 PRO A CA 1
ATOM 637 C C . PRO A 1 86 ? -8.908 -2.483 -2.796 1.00 93.62 86 PRO A C 1
ATOM 639 O O . PRO A 1 86 ? -9.824 -2.091 -3.519 1.00 93.62 86 PRO A O 1
ATOM 642 N N . GLY A 1 87 ? -7.673 -1.989 -2.896 1.00 95.44 87 GLY A N 1
ATOM 643 C CA . GLY A 1 87 ? -7.263 -1.048 -3.926 1.00 95.44 87 GLY A CA 1
ATOM 644 C C . GLY A 1 87 ? -5.774 -1.124 -4.242 1.00 95.44 87 GLY A C 1
ATOM 645 O O . GLY A 1 87 ? -4.961 -1.582 -3.438 1.00 95.44 87 GLY A O 1
ATOM 646 N N . ILE A 1 88 ? -5.424 -0.644 -5.430 1.00 96.88 88 ILE A N 1
ATOM 647 C CA . ILE A 1 88 ? -4.059 -0.592 -5.951 1.00 96.88 88 ILE A CA 1
ATOM 648 C C . ILE A 1 88 ? -3.713 0.860 -6.266 1.00 96.88 88 ILE A C 1
ATOM 650 O O . ILE A 1 88 ? -4.513 1.563 -6.880 1.00 96.88 88 ILE A O 1
ATOM 654 N N . ASP A 1 89 ? -2.519 1.285 -5.871 1.00 95.81 89 ASP A N 1
ATOM 655 C CA . ASP A 1 89 ? -1.888 2.525 -6.311 1.00 95.81 89 ASP A CA 1
ATOM 656 C C . ASP A 1 89 ? -0.627 2.188 -7.119 1.00 95.81 89 ASP A C 1
ATOM 658 O O . ASP A 1 89 ? 0.227 1.415 -6.683 1.00 95.81 89 ASP A O 1
ATOM 662 N N . VAL A 1 90 ? -0.520 2.744 -8.324 1.00 94.31 90 VAL A N 1
ATOM 663 C CA . VAL A 1 90 ? 0.621 2.523 -9.214 1.00 94.31 90 VAL A CA 1
ATOM 664 C C . VAL A 1 90 ? 1.027 3.837 -9.862 1.00 94.31 90 VAL A C 1
ATOM 666 O O . VAL A 1 90 ? 0.196 4.575 -10.388 1.00 94.31 90 VAL A O 1
ATOM 669 N N . SER A 1 91 ? 2.330 4.123 -9.835 1.00 92.44 91 SER A N 1
ATOM 670 C CA . SER A 1 91 ? 2.888 5.316 -10.467 1.00 92.44 91 SER A CA 1
ATOM 671 C C . SER A 1 91 ? 3.971 4.971 -11.489 1.00 92.44 91 SER A C 1
ATOM 673 O O . SER A 1 91 ? 3.651 4.858 -12.670 1.00 92.44 91 SER A O 1
ATOM 675 N N . SER A 1 92 ? 5.223 4.755 -11.077 1.00 90.25 92 SER A N 1
ATOM 676 C CA . SER A 1 92 ? 6.346 4.573 -12.013 1.00 90.25 92 SER A CA 1
ATOM 677 C C . SER A 1 92 ? 6.333 3.245 -12.778 1.00 90.25 92 SER A C 1
ATOM 679 O O . SER A 1 92 ? 6.984 3.124 -13.806 1.00 90.25 92 SER A O 1
ATOM 681 N N . GLY A 1 93 ? 5.607 2.230 -12.302 1.00 91.31 93 GLY A N 1
ATOM 682 C CA . GLY A 1 93 ? 5.516 0.929 -12.979 1.00 91.31 93 GLY A CA 1
ATOM 683 C C . GLY A 1 93 ? 4.656 0.910 -14.245 1.00 91.31 93 GLY A C 1
ATOM 684 O O . GLY A 1 93 ? 4.554 -0.137 -14.879 1.00 91.31 93 GLY A O 1
ATOM 685 N N . VAL A 1 94 ? 4.036 2.043 -14.580 1.00 94.44 94 VAL A N 1
ATOM 686 C CA . VAL A 1 94 ? 3.246 2.286 -15.800 1.00 94.44 94 VAL A CA 1
ATOM 687 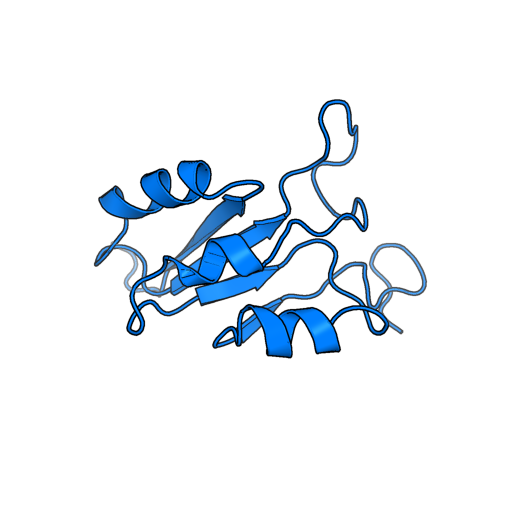C C . VAL A 1 94 ? 3.738 3.548 -16.524 1.00 94.44 94 VAL A C 1
ATOM 689 O O . VAL A 1 94 ? 2.968 4.264 -17.157 1.00 94.44 94 VAL A O 1
ATOM 692 N N . GLU A 1 95 ? 5.013 3.893 -16.340 1.00 94.25 95 GLU A N 1
ATOM 693 C CA . GLU A 1 95 ? 5.647 5.038 -16.989 1.00 94.25 95 GLU A CA 1
ATOM 694 C C . GLU A 1 95 ? 6.650 4.576 -18.046 1.00 94.25 95 GLU A C 1
ATOM 696 O O . GLU A 1 95 ? 7.476 3.702 -17.783 1.00 94.25 95 GLU A O 1
ATOM 701 N N . SER A 1 96 ? 6.620 5.209 -19.219 1.00 93.56 96 SER A N 1
ATOM 702 C CA . SER A 1 96 ? 7.661 5.056 -20.247 1.00 93.56 96 SER A CA 1
ATOM 703 C C . SER A 1 96 ? 8.888 5.930 -19.950 1.00 93.56 96 SER A C 1
ATOM 705 O O . SER A 1 96 ? 10.012 5.592 -20.323 1.00 93.56 96 SER A O 1
ATOM 707 N N . ALA A 1 97 ? 8.681 7.044 -19.242 1.00 92.06 97 ALA A N 1
ATOM 708 C CA . ALA A 1 97 ? 9.699 7.949 -18.711 1.00 92.06 97 ALA A CA 1
ATOM 709 C C . ALA A 1 97 ? 9.161 8.649 -17.444 1.00 92.06 97 ALA A C 1
ATOM 711 O O . ALA A 1 97 ? 7.943 8.718 -17.289 1.00 92.06 97 ALA A O 1
ATOM 712 N N . PRO A 1 98 ? 10.009 9.206 -16.551 1.00 89.25 98 PRO A N 1
ATOM 713 C CA . PRO A 1 98 ? 9.544 9.837 -15.312 1.00 89.25 98 PRO A CA 1
ATOM 714 C C . PRO A 1 98 ? 8.428 10.868 -15.540 1.00 89.25 98 PRO A C 1
ATOM 716 O O . PRO A 1 98 ? 8.638 11.887 -16.200 1.00 89.25 98 PRO A O 1
ATOM 719 N N . GLY A 1 99 ? 7.243 10.595 -14.989 1.00 90.88 99 GLY A N 1
ATOM 720 C CA . GLY A 1 99 ? 6.050 11.439 -15.127 1.00 90.88 99 GLY A CA 1
ATOM 721 C C . GLY A 1 99 ? 5.274 11.297 -16.446 1.00 90.88 99 GLY A C 1
ATOM 722 O O . GLY A 1 99 ? 4.299 12.022 -16.643 1.00 90.88 99 GLY A O 1
ATOM 723 N N . VAL A 1 100 ? 5.659 10.376 -17.335 1.00 95.31 100 VAL A N 1
ATOM 724 C CA . VAL A 1 100 ? 4.988 10.096 -18.616 1.00 95.31 100 VAL A CA 1
ATOM 725 C C . VAL A 1 100 ? 4.388 8.694 -18.577 1.00 95.31 100 VAL A C 1
ATOM 727 O O . VAL A 1 100 ? 5.117 7.704 -18.621 1.00 95.31 100 VAL A O 1
ATOM 730 N N . LYS A 1 101 ? 3.057 8.611 -18.492 1.00 94.06 101 LYS A N 1
ATOM 731 C CA . LYS A 1 101 ? 2.320 7.337 -18.510 1.00 94.06 101 LYS A CA 1
ATOM 732 C C . LYS A 1 101 ? 2.348 6.701 -19.903 1.00 94.06 101 LYS A C 1
ATOM 734 O O . LYS A 1 101 ? 2.345 7.430 -20.895 1.00 94.06 101 LYS A O 1
ATOM 739 N N . ASP A 1 102 ? 2.391 5.373 -19.934 1.00 91.44 102 ASP A N 1
ATOM 740 C CA . ASP A 1 102 ? 2.265 4.525 -21.131 1.00 91.44 102 ASP A CA 1
ATOM 741 C C . ASP A 1 102 ? 0.881 3.856 -21.154 1.00 91.44 102 ASP A C 1
ATOM 743 O O . ASP A 1 102 ? 0.519 3.237 -20.123 1.00 91.44 102 ASP A O 1
#

pLDDT: mean 89.93, std 9.56, range [58.06, 97.75]

Foldseek 3Di:
DPPDAAEAEFADAALVSVVVCVVCVVPHPAYEYEHCDDVPDPDRADPLDDHQLLSLVPDDPPHAYEYYGNDAPVCVVVNCVRNVHPHYDYDNNQAPDHPHGD

Radius of gyration: 14.04 Å; chains: 1; bounding box: 35×34×38 Å

Secondary structure (DSSP, 8-state):
------EEEEEESSGGGGGGGGGGTTTSSEEEEEEPPPTT-SSSS-------GGGGGGS-TT--EEE-SS--TTTHHHHHHHH--SEE--SGGGEEETTEE-